Protein AF-A0A3N4RBC7-F1 (afdb_monomer_lite)

Secondary structure (DSSP, 8-state):
-------S--PEEEHHHH-EEEE-SSS-EEEE-STTEEEEE--TT-----SEEEEEEEEE-TTS-EEEESEEETTPEEEEEESS-TT-EEEEEEEEETTEEEEEEESSTTPPPPTTTEEEEPPP--PPP---

Organism: NCBI:txid88074

Structure (mmCIF, N/CA/C/O backbone):
data_AF-A0A3N4RBC7-F1
#
_entry.id   AF-A0A3N4RBC7-F1
#
loop_
_atom_site.group_PDB
_atom_site.id
_atom_site.type_symbol
_atom_site.label_atom_id
_atom_site.label_alt_id
_atom_site.label_comp_id
_atom_site.label_asym_id
_atom_site.label_entity_id
_atom_site.label_seq_id
_atom_site.pdbx_PDB_ins_code
_atom_site.Cartn_x
_atom_site.Cartn_y
_atom_site.Cartn_z
_atom_site.occupancy
_atom_site.B_iso_or_equiv
_atom_site.auth_seq_id
_atom_site.auth_comp_id
_atom_site.auth_asym_id
_atom_site.auth_atom_id
_atom_site.pdbx_PDB_model_num
ATOM 1 N N . MET A 1 1 ? -23.440 5.992 -25.759 1.00 29.61 1 MET A N 1
ATOM 2 C CA . MET A 1 1 ? -23.922 6.598 -24.503 1.00 29.61 1 MET A CA 1
ATOM 3 C C . MET A 1 1 ? -22.876 6.257 -23.459 1.00 29.61 1 MET A C 1
ATOM 5 O O . MET A 1 1 ? -22.776 5.099 -23.082 1.00 29.61 1 MET A O 1
ATOM 9 N N . VAL A 1 2 ? -21.974 7.196 -23.165 1.00 31.06 2 VAL A N 1
ATOM 10 C CA . VAL A 1 2 ? -20.864 6.968 -22.230 1.00 31.06 2 VAL A CA 1
ATOM 11 C C . VAL A 1 2 ? -21.474 7.001 -20.841 1.00 31.06 2 VAL A C 1
ATOM 13 O O . VAL A 1 2 ? -21.903 8.050 -20.369 1.00 31.06 2 VAL A O 1
ATOM 16 N N . LEU A 1 3 ? -21.628 5.824 -20.249 1.00 29.67 3 LEU A N 1
ATOM 17 C CA . LEU A 1 3 ? -22.127 5.676 -18.898 1.00 29.67 3 LEU A CA 1
ATOM 18 C C . LEU A 1 3 ? -21.028 6.138 -17.938 1.00 29.67 3 LEU A C 1
ATOM 20 O O . LEU A 1 3 ? -20.222 5.343 -17.469 1.00 29.67 3 LEU A O 1
ATOM 24 N N . GLY A 1 4 ? -21.026 7.440 -17.646 1.00 32.31 4 GLY A N 1
ATOM 25 C CA . GLY A 1 4 ? -20.567 7.950 -16.362 1.00 32.31 4 GLY A CA 1
ATOM 26 C C . GLY A 1 4 ? -21.4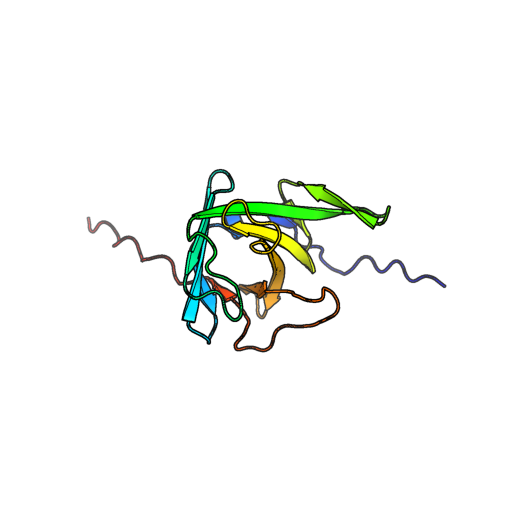42 7.324 -15.283 1.00 32.31 4 GLY A C 1
ATOM 27 O O . GLY A 1 4 ? -22.492 7.852 -14.933 1.00 32.31 4 GLY A O 1
ATOM 28 N N . HIS A 1 5 ? -21.078 6.126 -14.837 1.00 34.31 5 HIS A N 1
ATOM 29 C CA . HIS A 1 5 ? -21.623 5.566 -13.614 1.00 34.31 5 HIS A CA 1
ATOM 30 C C . HIS A 1 5 ? -20.876 6.241 -12.473 1.00 34.31 5 HIS A C 1
ATOM 32 O O . HIS A 1 5 ? -19.728 5.899 -12.201 1.00 34.31 5 HIS A O 1
ATOM 38 N N . GLN A 1 6 ? -21.543 7.179 -11.798 1.00 35.38 6 GLN A N 1
ATOM 39 C CA . GLN A 1 6 ? -21.327 7.331 -10.364 1.00 35.38 6 GLN A CA 1
ATOM 40 C C . GLN A 1 6 ? -21.438 5.919 -9.779 1.00 35.38 6 GLN A C 1
ATOM 42 O O . GLN A 1 6 ? -22.523 5.331 -9.781 1.00 35.38 6 GLN A O 1
ATOM 47 N N . ARG A 1 7 ? -20.294 5.325 -9.416 1.00 43.50 7 ARG A N 1
ATOM 48 C CA . ARG A 1 7 ? -20.278 4.036 -8.729 1.00 43.50 7 ARG A CA 1
ATOM 49 C C . ARG A 1 7 ? -20.968 4.276 -7.381 1.00 43.50 7 ARG A C 1
ATOM 51 O O . ARG A 1 7 ? -20.629 5.260 -6.723 1.00 43.50 7 ARG A O 1
ATOM 58 N N . PRO A 1 8 ? -21.985 3.479 -7.016 1.00 38.31 8 PRO A N 1
ATOM 59 C CA . PRO A 1 8 ? -22.694 3.675 -5.762 1.00 38.31 8 PRO A CA 1
ATOM 60 C C . PRO A 1 8 ? -21.679 3.524 -4.628 1.00 38.31 8 PRO A C 1
ATOM 62 O O . PRO A 1 8 ? -20.957 2.533 -4.601 1.00 38.31 8 PRO A O 1
ATOM 65 N N . ASP A 1 9 ? -21.616 4.529 -3.758 1.00 47.03 9 ASP A N 1
ATOM 66 C CA . ASP A 1 9 ? -20.751 4.600 -2.579 1.00 47.03 9 ASP A CA 1
ATOM 67 C C . ASP A 1 9 ? -19.237 4.611 -2.880 1.00 47.03 9 ASP A C 1
ATOM 69 O O . ASP A 1 9 ? -18.515 3.677 -2.541 1.00 47.03 9 ASP A O 1
ATOM 73 N N . GLU A 1 10 ? -18.716 5.701 -3.465 1.00 57.81 10 GLU A N 1
ATOM 74 C CA . GLU A 1 10 ? -17.273 5.991 -3.394 1.00 57.81 10 GLU A CA 1
ATOM 75 C C . GLU A 1 10 ? -16.871 6.165 -1.924 1.00 57.81 10 GLU A C 1
ATOM 77 O O . GLU A 1 10 ? -16.985 7.239 -1.330 1.00 57.81 10 GLU A O 1
ATOM 82 N N . VAL A 1 11 ? -16.422 5.075 -1.308 1.00 69.12 11 VAL A N 1
ATOM 83 C CA . VAL A 1 11 ? -15.837 5.117 0.023 1.00 69.12 11 VAL A CA 1
ATOM 84 C C . VAL A 1 11 ? -14.476 5.783 -0.095 1.00 69.12 11 VAL A C 1
ATOM 86 O O . VAL A 1 11 ? -13.569 5.273 -0.755 1.00 69.12 11 VAL A O 1
ATOM 89 N N . THR A 1 12 ? -14.328 6.921 0.574 1.00 77.81 12 THR A N 1
ATOM 90 C CA . THR A 1 12 ? -13.029 7.559 0.756 1.00 77.81 12 THR A CA 1
ATOM 91 C C . THR A 1 12 ? -12.190 6.740 1.732 1.00 77.81 12 THR A C 1
ATOM 93 O O . THR A 1 12 ? -12.569 6.557 2.888 1.00 77.81 12 THR A O 1
ATOM 96 N N . VAL A 1 13 ? -11.030 6.289 1.268 1.00 78.06 13 VAL A N 1
ATOM 97 C CA . VAL A 1 13 ? -9.976 5.664 2.065 1.00 78.06 13 VAL A CA 1
ATOM 98 C C . VAL A 1 13 ? -8.975 6.745 2.459 1.00 78.06 13 VAL A C 1
ATOM 100 O O . VAL A 1 13 ? -8.350 7.383 1.606 1.00 78.06 13 VAL A O 1
ATOM 103 N N . GLY A 1 14 ? -8.837 6.982 3.761 1.00 81.81 14 GLY A N 1
ATOM 104 C CA . GLY A 1 14 ? -7.852 7.904 4.313 1.00 81.81 14 GLY A CA 1
ATOM 105 C C . GLY A 1 14 ? -6.523 7.215 4.617 1.00 81.81 14 GLY A C 1
ATOM 106 O O . GLY A 1 14 ? -6.415 5.990 4.644 1.00 81.81 14 GLY A O 1
ATOM 107 N N . GLN A 1 15 ? -5.490 8.008 4.917 1.00 82.88 15 GLN A N 1
ATOM 108 C CA . GLN A 1 1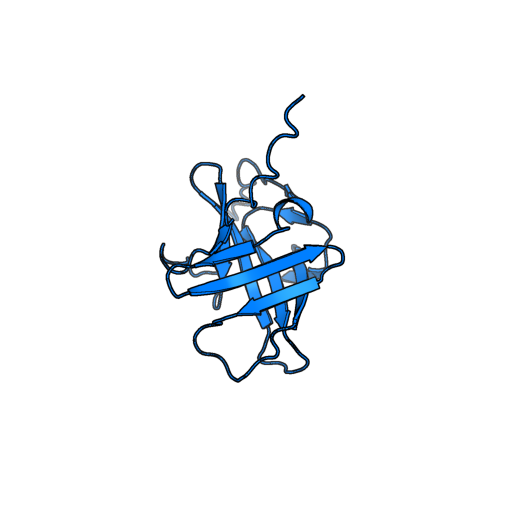5 ? -4.188 7.447 5.302 1.00 82.88 15 GLN A CA 1
ATOM 109 C C . GLN A 1 15 ? -4.276 6.549 6.541 1.00 82.88 15 GLN A C 1
ATOM 111 O O . GLN A 1 15 ? -3.627 5.512 6.585 1.00 82.88 15 GLN A O 1
ATOM 116 N N . SER A 1 16 ? -5.105 6.918 7.520 1.00 85.38 16 SER A N 1
ATOM 117 C CA . SER A 1 16 ? -5.312 6.152 8.755 1.00 85.38 16 SER A CA 1
ATOM 118 C C . SER A 1 16 ? -5.846 4.741 8.512 1.00 85.38 16 SER A C 1
ATOM 120 O O . SER A 1 16 ? -5.485 3.825 9.247 1.00 85.38 16 SER A O 1
ATOM 122 N N . ASP A 1 17 ? -6.671 4.545 7.480 1.00 84.06 17 ASP A N 1
ATOM 123 C CA . ASP A 1 17 ? -7.216 3.227 7.134 1.00 84.06 17 ASP A CA 1
ATOM 124 C C . ASP A 1 17 ? -6.108 2.270 6.664 1.00 84.06 17 ASP A C 1
ATOM 126 O O . ASP A 1 17 ? -6.145 1.068 6.950 1.00 84.06 17 ASP A O 1
ATOM 130 N N . MET A 1 18 ? -5.084 2.827 6.011 1.00 84.56 18 MET A N 1
ATOM 131 C CA . MET A 1 18 ? -3.946 2.102 5.447 1.00 84.56 18 MET A CA 1
ATOM 132 C C . MET A 1 18 ? -2.892 1.729 6.488 1.00 84.56 18 MET A C 1
ATOM 134 O O . MET A 1 18 ? -2.146 0.775 6.276 1.00 84.56 18 MET A O 1
ATOM 138 N N . LEU A 1 19 ? -2.820 2.455 7.607 1.00 89.69 19 LEU A N 1
ATOM 139 C CA . LEU A 1 19 ? -1.761 2.255 8.594 1.00 89.69 19 LEU A CA 1
ATOM 140 C C . LEU A 1 19 ? -1.814 0.865 9.221 1.00 89.69 19 LEU A C 1
ATOM 142 O O . LEU A 1 19 ? -2.888 0.378 9.572 1.00 89.69 19 LEU A O 1
ATOM 146 N N . GLY A 1 20 ? -0.648 0.262 9.420 1.00 91.12 20 GLY A N 1
ATOM 147 C CA . GLY A 1 20 ? -0.488 -1.037 10.060 1.00 91.12 20 GLY A CA 1
ATOM 148 C C . GLY A 1 20 ? 0.216 -2.048 9.166 1.00 91.12 20 GLY A C 1
ATOM 149 O O . GLY A 1 20 ? 0.859 -1.705 8.176 1.00 91.12 20 GLY A O 1
ATOM 150 N N . THR A 1 21 ? 0.119 -3.315 9.555 1.00 92.25 21 THR A N 1
ATOM 151 C CA . THR A 1 21 ? 0.797 -4.416 8.869 1.00 92.25 21 THR A CA 1
ATOM 152 C C . THR A 1 21 ? -0.192 -5.204 8.024 1.00 92.25 21 THR A C 1
ATOM 154 O O . THR A 1 21 ? -1.274 -5.544 8.489 1.00 92.25 21 THR A O 1
ATOM 157 N N . TRP A 1 22 ? 0.210 -5.543 6.809 1.00 90.94 22 TRP A N 1
ATOM 158 C CA . TRP A 1 22 ? -0.553 -6.248 5.793 1.00 90.94 22 TRP A CA 1
ATOM 159 C C . TRP A 1 22 ? 0.208 -7.496 5.364 1.00 90.94 22 TRP A C 1
ATOM 161 O O . TRP A 1 22 ? 1.435 -7.462 5.258 1.00 90.94 22 TRP A O 1
ATOM 171 N N . LYS A 1 23 ? -0.500 -8.606 5.157 1.00 90.56 23 LYS A N 1
ATOM 172 C CA . LYS A 1 23 ? 0.113 -9.896 4.815 1.00 90.56 23 LYS A CA 1
ATOM 173 C C . LYS A 1 23 ? -0.674 -10.620 3.742 1.00 90.56 23 LYS A C 1
ATOM 175 O O . LYS A 1 23 ? -1.902 -10.627 3.797 1.00 90.56 23 LYS A O 1
ATOM 180 N N . ASP A 1 24 ? 0.035 -11.236 2.808 1.00 87.44 24 ASP A N 1
ATOM 181 C CA . ASP A 1 24 ? -0.555 -12.104 1.790 1.00 87.44 24 ASP A CA 1
ATOM 182 C C . ASP A 1 24 ? -0.412 -13.594 2.168 1.00 87.44 24 ASP A C 1
ATOM 184 O O . ASP A 1 24 ? 0.104 -13.956 3.233 1.00 87.44 24 ASP A O 1
ATOM 188 N N . GLY A 1 25 ? -0.881 -14.484 1.292 1.00 84.56 25 GLY A N 1
ATOM 189 C CA . GLY A 1 25 ? -0.764 -15.936 1.452 1.00 84.56 25 GLY A CA 1
ATOM 190 C C . GLY A 1 25 ? 0.536 -16.549 0.908 1.00 84.56 25 GLY A C 1
ATOM 191 O O . GLY A 1 25 ? 0.651 -17.784 0.869 1.00 84.56 25 GLY A O 1
ATOM 192 N N . TYR A 1 26 ? 1.492 -15.731 0.460 1.00 82.75 26 TYR A N 1
ATOM 193 C CA . TYR A 1 26 ? 2.828 -16.141 0.008 1.00 82.75 26 TYR A CA 1
ATOM 194 C C . TYR A 1 26 ? 3.934 -15.802 1.012 1.00 82.75 26 TYR A C 1
ATOM 196 O O . TYR A 1 26 ? 5.045 -16.317 0.885 1.00 82.75 26 TYR A O 1
ATOM 204 N N . GLY A 1 27 ? 3.618 -15.024 2.047 1.00 82.88 27 GLY A N 1
ATOM 205 C CA . GLY A 1 27 ? 4.552 -14.629 3.098 1.00 82.88 27 GLY A CA 1
ATOM 206 C C . GLY A 1 27 ? 5.096 -13.211 2.938 1.00 82.88 27 GLY A C 1
ATOM 207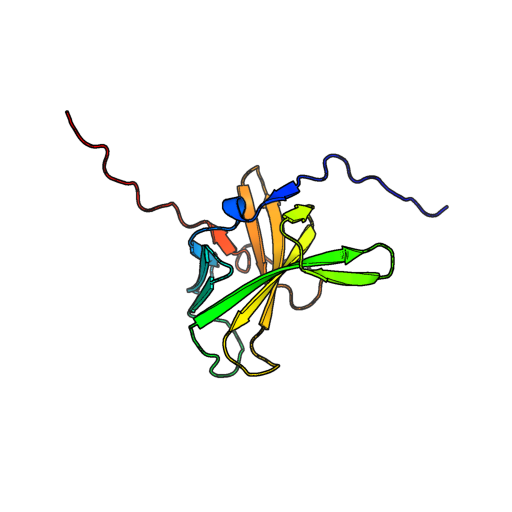 O O . GLY A 1 27 ? 5.980 -12.833 3.708 1.00 82.88 27 GLY A O 1
ATOM 208 N N . MET A 1 28 ? 4.565 -12.420 2.001 1.00 85.31 28 MET A N 1
ATOM 209 C CA . MET A 1 28 ? 4.834 -10.989 1.940 1.00 85.31 28 MET A CA 1
ATOM 210 C C . MET A 1 28 ? 4.288 -10.324 3.202 1.00 85.31 28 MET A C 1
ATOM 212 O O . MET A 1 28 ? 3.167 -10.594 3.644 1.00 85.31 28 MET A O 1
ATOM 216 N N . THR A 1 29 ? 5.086 -9.435 3.784 1.00 89.44 29 THR A N 1
ATOM 217 C CA . THR A 1 29 ? 4.652 -8.561 4.874 1.00 89.44 29 THR A CA 1
ATOM 218 C C . THR A 1 29 ? 4.929 -7.126 4.472 1.00 89.44 29 THR A C 1
ATOM 220 O O . THR A 1 29 ? 6.066 -6.786 4.180 1.00 89.44 29 THR A O 1
ATOM 223 N N . LEU A 1 30 ? 3.898 -6.290 4.472 1.00 88.56 30 LEU A N 1
ATOM 224 C CA . LEU A 1 30 ? 3.977 -4.864 4.179 1.00 88.56 30 LEU A CA 1
ATOM 225 C C . LEU A 1 30 ? 3.531 -4.081 5.408 1.00 88.56 30 LEU A C 1
ATOM 227 O O . LEU A 1 30 ? 2.408 -4.244 5.872 1.00 88.56 30 LEU A O 1
ATOM 231 N N . HIS A 1 31 ? 4.378 -3.208 5.924 1.00 91.19 31 HIS A N 1
ATOM 232 C CA . HIS A 1 31 ? 4.013 -2.253 6.953 1.00 91.19 31 HIS A CA 1
ATOM 233 C C . HIS A 1 31 ? 3.864 -0.865 6.334 1.00 91.19 31 HIS A C 1
ATOM 235 O O . HIS A 1 31 ? 4.786 -0.372 5.689 1.00 91.19 31 HIS A O 1
ATOM 241 N N . LEU A 1 32 ? 2.710 -0.236 6.545 1.00 89.25 32 LEU A N 1
ATOM 242 C CA . LEU A 1 32 ? 2.453 1.154 6.182 1.00 89.25 32 LEU A CA 1
ATOM 243 C C . LEU A 1 32 ? 2.392 1.972 7.472 1.00 89.25 32 LEU A C 1
ATOM 245 O O . LEU A 1 32 ? 1.476 1.827 8.282 1.00 89.25 32 LEU A O 1
ATOM 249 N N . GLY A 1 33 ? 3.411 2.793 7.678 1.00 88.75 33 GLY A N 1
ATOM 250 C CA . GLY A 1 33 ? 3.568 3.666 8.829 1.00 88.75 33 GLY A CA 1
ATOM 251 C C . GLY A 1 33 ? 3.053 5.086 8.574 1.00 88.75 33 GLY A C 1
ATOM 252 O O . GLY A 1 33 ? 2.712 5.447 7.439 1.00 88.75 33 GLY A O 1
ATOM 253 N N . PRO A 1 34 ? 2.983 5.909 9.636 1.00 87.00 34 PRO A N 1
ATOM 254 C CA . PRO A 1 34 ? 2.708 7.336 9.506 1.00 87.00 34 PRO A CA 1
ATOM 255 C C . PRO A 1 34 ? 3.783 8.034 8.656 1.00 87.00 34 PRO A C 1
ATOM 257 O O . PRO A 1 34 ? 4.829 7.462 8.352 1.00 87.00 34 PRO A O 1
ATOM 260 N N . ASP A 1 35 ? 3.512 9.279 8.255 1.00 85.81 35 ASP A N 1
ATOM 261 C CA . ASP A 1 35 ? 4.449 10.117 7.488 1.00 85.81 35 ASP A CA 1
ATOM 262 C C . ASP A 1 35 ? 4.962 9.463 6.197 1.00 85.81 35 ASP A C 1
ATOM 264 O O . ASP A 1 35 ? 6.108 9.660 5.794 1.00 85.81 35 ASP A O 1
ATOM 268 N N . HIS A 1 36 ? 4.099 8.677 5.545 1.00 85.56 36 HIS A N 1
ATOM 269 C CA . HIS A 1 36 ? 4.398 8.001 4.280 1.00 85.56 36 HIS A CA 1
ATOM 270 C C . HIS A 1 36 ? 5.530 6.979 4.373 1.00 85.56 36 HIS A C 1
ATOM 272 O O . HIS A 1 36 ? 6.071 6.613 3.341 1.00 85.56 36 HIS A O 1
ATOM 278 N N . GLN A 1 37 ? 5.890 6.485 5.559 1.00 88.94 37 GLN A N 1
ATOM 279 C CA . GLN A 1 37 ? 6.920 5.451 5.706 1.00 88.94 37 GLN A CA 1
ATOM 280 C C . GLN A 1 37 ? 6.361 4.063 5.409 1.00 88.94 37 GLN A C 1
ATOM 282 O O . GLN A 1 37 ? 5.277 3.722 5.879 1.00 88.94 37 GLN A O 1
ATOM 287 N N . ALA A 1 38 ? 7.090 3.246 4.655 1.00 88.50 38 ALA A N 1
ATOM 288 C CA . ALA A 1 38 ? 6.715 1.863 4.387 1.00 88.50 38 ALA A CA 1
ATOM 289 C C . ALA A 1 38 ? 7.900 0.923 4.595 1.00 88.50 38 ALA A C 1
ATOM 291 O O . ALA A 1 38 ? 9.036 1.291 4.314 1.00 88.50 38 ALA A O 1
ATOM 292 N N . THR A 1 39 ? 7.629 -0.303 5.034 1.00 89.00 39 THR A N 1
ATOM 293 C CA . THR A 1 39 ? 8.619 -1.386 5.019 1.00 89.00 39 THR A CA 1
ATOM 294 C C . THR A 1 39 ? 8.009 -2.659 4.455 1.00 89.00 39 THR A C 1
ATOM 296 O O . THR A 1 39 ? 6.813 -2.902 4.629 1.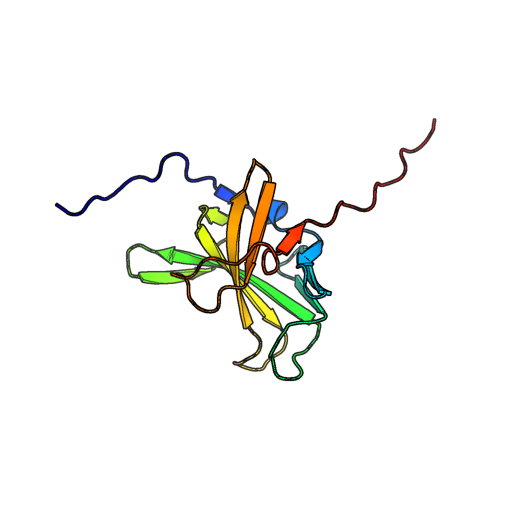00 89.00 39 THR A O 1
ATOM 299 N N . ALA A 1 40 ? 8.790 -3.451 3.725 1.00 86.12 40 ALA A N 1
ATOM 300 C CA . ALA A 1 40 ? 8.280 -4.655 3.083 1.00 86.12 40 ALA A CA 1
ATOM 301 C C . ALA A 1 40 ? 9.288 -5.809 3.087 1.00 86.12 40 ALA A C 1
ATOM 303 O O . ALA A 1 40 ? 10.441 -5.664 2.689 1.00 86.12 40 ALA A O 1
ATOM 304 N N . ASP A 1 41 ? 8.804 -6.987 3.472 1.00 85.31 41 ASP A N 1
ATOM 305 C CA . ASP A 1 41 ? 9.518 -8.260 3.446 1.00 85.31 41 ASP A CA 1
ATOM 306 C C . ASP A 1 41 ? 8.858 -9.229 2.471 1.00 85.31 41 ASP A C 1
ATOM 308 O O . ASP A 1 41 ? 7.636 -9.233 2.305 1.00 85.31 41 ASP A O 1
ATOM 312 N N . GLY A 1 42 ? 9.665 -10.112 1.877 1.00 78.25 42 GLY A N 1
ATOM 313 C CA . GLY A 1 42 ? 9.157 -11.234 1.087 1.00 78.25 42 GLY A CA 1
ATOM 314 C C . GLY A 1 42 ? 8.461 -10.829 -0.214 1.00 78.25 42 GLY A C 1
ATOM 315 O O . GLY A 1 42 ? 7.624 -11.586 -0.692 1.00 78.25 42 GLY A O 1
ATOM 316 N N . ILE A 1 43 ? 8.794 -9.661 -0.780 1.00 72.69 43 ILE A N 1
ATOM 317 C CA . ILE A 1 43 ? 8.218 -9.170 -2.040 1.00 72.69 43 ILE A CA 1
ATOM 318 C C . ILE A 1 43 ? 8.470 -10.212 -3.150 1.00 72.69 43 ILE A C 1
ATOM 320 O O . ILE A 1 43 ? 9.631 -10.464 -3.499 1.00 72.69 43 ILE A O 1
ATOM 324 N N . PRO A 1 44 ? 7.422 -10.837 -3.716 1.00 63.00 44 PRO A N 1
ATOM 325 C CA . PRO A 1 44 ? 7.594 -11.888 -4.708 1.00 63.00 44 PRO A CA 1
ATOM 326 C C . PRO A 1 44 ? 8.158 -11.335 -6.026 1.00 63.00 44 PRO A C 1
ATOM 328 O O . PRO A 1 44 ? 7.776 -10.269 -6.500 1.00 63.00 44 PRO A O 1
ATOM 331 N N . GLY A 1 45 ? 9.075 -12.087 -6.645 1.00 57.88 45 GLY A N 1
ATOM 332 C CA . GLY A 1 45 ? 9.475 -11.887 -8.043 1.00 57.88 45 GLY A CA 1
ATOM 333 C C . GLY A 1 45 ? 10.369 -10.681 -8.360 1.00 57.88 45 GLY A C 1
ATOM 334 O O . GLY A 1 45 ? 10.613 -10.436 -9.541 1.00 57.88 45 GLY A O 1
ATOM 335 N N . ARG A 1 46 ? 10.889 -9.938 -7.373 1.00 56.84 46 ARG A N 1
ATOM 336 C CA . ARG A 1 46 ? 11.692 -8.730 -7.638 1.00 56.84 46 ARG A CA 1
ATOM 337 C C . ARG A 1 46 ? 13.158 -8.853 -7.217 1.00 56.84 46 ARG A C 1
ATOM 339 O O . ARG A 1 46 ? 13.523 -9.622 -6.332 1.00 56.84 46 ARG A O 1
ATOM 346 N N . VAL A 1 47 ? 13.992 -8.087 -7.930 1.00 56.94 47 VAL A N 1
ATOM 347 C CA . VAL A 1 47 ? 15.385 -7.721 -7.602 1.00 56.94 47 VAL A CA 1
ATOM 348 C C . VAL A 1 47 ? 15.539 -7.409 -6.106 1.00 56.94 47 VAL A C 1
ATOM 350 O O . VAL A 1 47 ? 14.547 -7.030 -5.493 1.00 56.94 47 VAL A O 1
ATOM 353 N N . PRO A 1 48 ? 16.742 -7.531 -5.507 1.00 64.50 48 PRO A N 1
ATOM 354 C CA . PRO A 1 48 ? 16.962 -7.202 -4.098 1.00 64.50 48 PRO A CA 1
ATOM 355 C C . PRO A 1 48 ? 16.689 -5.711 -3.856 1.00 64.50 48 PRO A C 1
ATOM 357 O O . PRO A 1 48 ? 17.579 -4.870 -3.970 1.00 64.50 48 PRO A O 1
ATOM 360 N N . CYS A 1 49 ? 15.425 -5.393 -3.596 1.00 68.00 49 CYS A N 1
ATOM 361 C CA . CYS A 1 49 ? 14.964 -4.083 -3.193 1.00 68.00 49 CYS A CA 1
ATOM 362 C C . CYS A 1 49 ? 15.348 -3.862 -1.733 1.00 68.00 49 CYS A C 1
ATOM 364 O O . CYS A 1 49 ? 15.533 -4.809 -0.965 1.00 68.00 49 CYS A O 1
ATOM 366 N N . GLU A 1 50 ? 15.499 -2.596 -1.365 1.00 75.19 50 GLU A N 1
ATOM 367 C CA . GLU A 1 50 ? 15.664 -2.229 0.035 1.00 75.19 50 GLU A CA 1
ATOM 368 C C . GLU A 1 50 ? 14.383 -2.578 0.801 1.00 75.19 50 GLU A C 1
ATOM 370 O O . GLU A 1 50 ? 13.294 -2.623 0.231 1.00 75.19 50 GLU A O 1
ATOM 375 N N . HIS A 1 51 ? 14.527 -2.861 2.091 1.00 82.06 51 HIS A N 1
ATOM 376 C CA . HIS A 1 51 ? 13.394 -3.166 2.964 1.00 82.06 51 HIS A CA 1
ATOM 377 C C . HIS A 1 51 ? 12.556 -1.920 3.264 1.00 82.06 51 HIS A C 1
ATOM 379 O O . HIS A 1 51 ? 11.331 -1.997 3.335 1.00 82.06 51 HIS A O 1
ATOM 385 N N . ASP A 1 52 ? 13.224 -0.773 3.391 1.00 85.44 52 ASP A N 1
ATOM 386 C CA . ASP A 1 52 ? 12.623 0.510 3.728 1.00 85.44 52 ASP A CA 1
ATOM 387 C C . ASP A 1 52 ? 12.204 1.299 2.479 1.00 85.44 52 ASP A C 1
ATOM 389 O O . ASP A 1 52 ? 12.859 1.292 1.429 1.00 85.44 52 ASP A O 1
ATOM 393 N N . GLY A 1 53 ? 11.103 2.030 2.610 1.00 85.81 53 GLY A N 1
ATOM 394 C CA . GLY A 1 53 ? 10.470 2.738 1.514 1.00 85.81 53 GLY A CA 1
ATOM 395 C C . GLY A 1 53 ? 9.521 3.845 1.953 1.00 85.81 53 GLY A C 1
ATOM 396 O O . GLY A 1 53 ? 9.399 4.186 3.133 1.00 85.81 53 GLY A O 1
ATOM 397 N N . THR A 1 54 ? 8.829 4.408 0.970 1.00 86.81 54 THR A N 1
ATOM 398 C CA . THR A 1 54 ? 7.743 5.360 1.169 1.00 86.81 54 THR A CA 1
ATOM 399 C C . THR A 1 54 ? 6.465 4.904 0.480 1.00 86.81 54 THR A C 1
ATOM 401 O O . THR A 1 54 ? 6.507 4.161 -0.496 1.00 86.81 54 THR A O 1
ATOM 404 N N . TRP A 1 55 ? 5.308 5.354 0.956 1.00 86.56 55 TRP A N 1
ATOM 405 C CA . TRP A 1 55 ? 4.014 5.068 0.339 1.00 86.56 55 TRP A CA 1
ATOM 406 C C . TRP A 1 55 ? 3.141 6.310 0.253 1.00 86.56 55 TRP A C 1
ATOM 408 O O . TRP A 1 55 ? 3.200 7.201 1.096 1.00 86.56 55 TRP A O 1
ATOM 418 N N . MET A 1 56 ? 2.309 6.371 -0.778 1.00 84.50 56 MET A N 1
ATOM 419 C CA . MET A 1 56 ? 1.428 7.509 -1.013 1.00 84.50 56 MET A CA 1
ATOM 420 C C . MET A 1 56 ? 0.278 7.111 -1.940 1.00 84.50 56 MET A C 1
ATOM 422 O O . MET A 1 56 ? 0.397 6.177 -2.733 1.00 84.50 56 MET A O 1
ATOM 426 N N . PHE A 1 57 ? -0.855 7.809 -1.836 1.00 80.81 57 PHE A N 1
ATOM 427 C CA . PHE A 1 57 ? -1.970 7.603 -2.758 1.00 80.81 57 PHE A CA 1
ATOM 428 C C . PHE A 1 57 ? -1.679 8.266 -4.097 1.00 80.81 57 PHE A C 1
ATOM 430 O O . PHE A 1 57 ? -1.314 9.440 -4.125 1.00 80.81 57 PHE A O 1
ATOM 437 N N . TYR A 1 58 ? -1.898 7.537 -5.187 1.00 75.00 58 TYR A N 1
ATOM 438 C CA . TYR A 1 58 ? -1.860 8.050 -6.549 1.00 75.00 58 TYR A CA 1
ATOM 439 C C . TYR A 1 58 ? -3.268 7.991 -7.132 1.00 75.00 58 TYR A C 1
ATOM 441 O O . TYR A 1 58 ? -3.744 6.952 -7.588 1.00 75.00 58 TYR A O 1
ATOM 449 N N . VAL A 1 59 ? -3.948 9.133 -7.107 1.00 72.56 59 VAL A N 1
ATOM 450 C CA . VAL A 1 59 ? -5.316 9.253 -7.609 1.00 72.56 59 VAL A CA 1
ATOM 451 C C . VAL A 1 59 ? -5.271 9.631 -9.081 1.00 72.56 59 VAL A C 1
ATOM 453 O O . VAL A 1 59 ? -4.600 10.592 -9.474 1.00 72.56 59 VAL A O 1
ATOM 456 N N . ARG A 1 60 ? -5.991 8.873 -9.911 1.00 71.50 60 ARG A N 1
ATOM 457 C CA . ARG A 1 60 ? -6.135 9.170 -11.336 1.00 71.50 60 ARG A CA 1
ATOM 458 C C . ARG A 1 60 ? -7.213 10.232 -11.523 1.00 71.50 60 ARG A C 1
ATOM 460 O O . ARG A 1 60 ? -8.396 9.964 -11.330 1.00 71.50 60 ARG A O 1
ATOM 467 N N . HIS A 1 61 ? -6.814 11.422 -11.956 1.00 70.06 61 HIS A N 1
ATOM 468 C CA . HIS A 1 61 ? -7.753 12.467 -12.363 1.00 70.06 61 HIS A CA 1
ATOM 469 C C . HIS A 1 61 ? -8.457 12.115 -13.678 1.00 70.06 61 HIS A C 1
ATOM 471 O O . HIS A 1 61 ? -7.973 11.303 -14.469 1.00 70.06 61 HIS A O 1
ATOM 477 N N . GLU A 1 62 ? -9.569 12.800 -13.963 1.00 67.31 62 GLU A N 1
ATOM 478 C CA . GLU A 1 62 ? -10.325 12.669 -15.221 1.00 67.31 62 GLU A CA 1
ATOM 479 C C . GLU A 1 62 ? -9.458 12.891 -16.474 1.00 67.31 62 GLU A C 1
ATOM 481 O O . GLU A 1 62 ? -9.708 12.294 -17.520 1.00 67.31 62 GLU A O 1
ATOM 486 N N . SER A 1 63 ? -8.391 13.692 -16.359 1.00 71.69 63 SER A N 1
ATOM 487 C CA . SER A 1 63 ? -7.396 13.918 -17.416 1.00 71.69 63 SER A CA 1
ATOM 488 C C . SER A 1 63 ? -6.520 12.696 -17.726 1.00 71.69 63 SER A C 1
ATOM 490 O O . SER A 1 63 ? -5.725 12.736 -18.663 1.00 71.69 63 SER A O 1
ATOM 492 N N . GLY A 1 64 ? -6.617 11.630 -16.928 1.00 65.75 64 GLY A N 1
ATOM 493 C CA . GLY A 1 64 ? -5.749 10.455 -16.981 1.00 65.75 64 GLY A CA 1
ATOM 494 C C . GLY A 1 64 ? -4.395 10.642 -16.295 1.00 65.75 64 GLY A C 1
ATOM 495 O O . GLY A 1 64 ? -3.562 9.742 -16.358 1.00 65.75 64 GLY A O 1
ATOM 496 N N . THR A 1 65 ? -4.165 11.786 -15.647 1.00 72.75 65 THR A N 1
ATOM 497 C CA . THR A 1 65 ? -2.944 12.074 -14.884 1.00 72.75 65 THR A CA 1
ATOM 498 C C . THR A 1 65 ? -3.061 11.520 -13.467 1.00 72.75 65 THR A C 1
ATOM 500 O O . THR A 1 65 ? -4.101 11.679 -12.832 1.00 72.75 65 THR A O 1
ATOM 503 N N . PHE A 1 66 ? -1.989 10.915 -12.960 1.00 71.94 66 PHE A N 1
ATOM 504 C CA . PHE A 1 66 ? -1.896 10.497 -11.563 1.00 71.94 66 PHE A CA 1
ATOM 505 C C . PHE A 1 66 ? -1.307 11.627 -10.722 1.00 71.94 66 PHE A C 1
ATOM 507 O O . PHE A 1 66 ? -0.265 12.181 -11.079 1.00 71.94 66 PHE A O 1
ATOM 514 N N . VAL A 1 67 ? -1.958 11.961 -9.609 1.00 76.12 67 VAL A N 1
ATOM 515 C CA . VAL A 1 67 ? -1.440 12.935 -8.640 1.00 76.12 67 VAL A CA 1
ATOM 516 C C . VAL A 1 67 ? -1.396 12.332 -7.245 1.00 76.12 67 VAL A C 1
ATOM 518 O O . VAL A 1 67 ? -2.174 11.440 -6.906 1.00 76.12 67 VAL A O 1
ATOM 521 N N . SER A 1 68 ? -0.459 12.824 -6.440 1.00 77.50 68 SER A N 1
ATOM 522 C CA . SER A 1 68 ? -0.315 12.411 -5.053 1.00 77.50 68 SER A CA 1
ATOM 523 C C . SER A 1 68 ? -1.389 13.044 -4.176 1.00 77.50 68 SER A C 1
ATOM 525 O O . SER A 1 68 ? -1.452 14.273 -4.105 1.00 77.50 68 SER A O 1
ATOM 527 N N . GLU A 1 69 ? -2.154 12.234 -3.449 1.00 80.19 69 GLU A N 1
ATOM 528 C CA . GLU A 1 69 ? -3.232 12.719 -2.580 1.00 80.19 69 GLU A CA 1
ATOM 529 C C . GLU A 1 69 ? -3.136 12.208 -1.139 1.00 80.19 69 GLU A C 1
ATOM 531 O O . GLU A 1 69 ? -2.400 11.275 -0.803 1.00 80.19 69 GLU A O 1
ATOM 536 N N . ARG A 1 70 ? -3.902 12.846 -0.245 1.00 77.12 70 ARG A N 1
ATOM 537 C CA . ARG A 1 70 ? -4.030 12.414 1.161 1.00 77.12 70 ARG A CA 1
ATOM 538 C C . ARG A 1 70 ? -5.075 11.317 1.370 1.00 77.12 70 ARG A C 1
ATOM 540 O O . ARG A 1 70 ? -5.119 10.725 2.445 1.00 77.12 70 ARG A O 1
ATOM 547 N N . SER A 1 71 ? -5.899 11.057 0.369 1.00 76.81 71 SER A N 1
ATOM 548 C CA . SER A 1 71 ? -6.957 10.052 0.387 1.00 76.81 71 SER A CA 1
ATOM 549 C C . SER A 1 71 ? -7.238 9.591 -1.033 1.00 76.81 71 SER A C 1
ATOM 551 O O . SER A 1 71 ? -6.968 10.327 -1.980 1.00 76.81 71 SER A O 1
ATOM 553 N N . ALA A 1 72 ? -7.831 8.414 -1.173 1.00 74.50 72 ALA A N 1
ATOM 554 C CA . ALA A 1 72 ? -8.251 7.880 -2.459 1.00 74.50 72 ALA A CA 1
ATOM 555 C C . ALA A 1 72 ? -9.650 7.265 -2.342 1.00 74.50 72 ALA A C 1
ATOM 557 O O . ALA A 1 72 ? -10.071 6.901 -1.246 1.00 74.50 72 ALA A O 1
ATOM 558 N N . THR A 1 73 ? -10.389 7.168 -3.443 1.00 72.94 73 THR A N 1
ATOM 559 C CA . THR A 1 73 ? -11.655 6.422 -3.472 1.00 72.94 73 THR A CA 1
ATOM 560 C C . THR A 1 73 ? -11.394 4.943 -3.752 1.00 72.94 73 THR A C 1
ATOM 562 O O . THR A 1 73 ? -10.330 4.572 -4.248 1.00 72.94 73 THR A O 1
ATOM 565 N N . GLU A 1 74 ? -12.327 4.065 -3.385 1.00 68.12 74 GLU A N 1
ATOM 566 C CA . GLU A 1 74 ? -12.184 2.623 -3.618 1.00 68.12 74 GLU A CA 1
ATOM 567 C C . GLU A 1 74 ? -11.870 2.291 -5.093 1.00 68.12 74 GLU A C 1
ATOM 569 O O . GLU A 1 74 ? -12.489 2.820 -6.020 1.00 68.12 74 GLU A O 1
ATOM 574 N N . GLY A 1 75 ? -10.896 1.402 -5.316 1.00 64.31 75 GLY A N 1
ATOM 575 C CA . GLY A 1 75 ? -10.394 1.056 -6.650 1.00 64.31 75 GLY A CA 1
ATOM 576 C C . GLY A 1 75 ? -9.374 2.041 -7.236 1.00 64.31 75 GLY A C 1
ATOM 577 O O . GLY A 1 75 ? -8.906 1.824 -8.350 1.00 64.31 75 GLY A O 1
ATOM 578 N N . GLN A 1 76 ? -9.015 3.104 -6.512 1.00 70.38 76 GLN A N 1
ATOM 579 C CA . GLN A 1 76 ? -7.825 3.908 -6.800 1.00 70.38 76 GLN A CA 1
ATOM 580 C C . GLN A 1 76 ? -6.567 3.252 -6.206 1.00 70.38 76 GLN A C 1
ATOM 582 O O . GLN A 1 76 ? -6.635 2.403 -5.311 1.00 70.38 76 GLN A O 1
ATOM 587 N N . VAL A 1 77 ? -5.405 3.676 -6.704 1.00 69.38 77 VAL A N 1
ATOM 588 C CA . VAL A 1 77 ? -4.111 3.054 -6.415 1.00 69.38 77 VAL A CA 1
ATOM 589 C C . VAL A 1 77 ? -3.371 3.823 -5.315 1.00 69.38 77 VAL A C 1
ATOM 591 O O . VAL A 1 77 ? -3.140 5.025 -5.410 1.00 69.38 77 VAL A O 1
ATOM 594 N N . ALA A 1 78 ? -2.943 3.136 -4.263 1.00 71.56 78 ALA A N 1
ATOM 595 C CA . ALA A 1 78 ? -1.813 3.554 -3.442 1.00 71.56 78 ALA A CA 1
ATOM 596 C C . ALA A 1 78 ? -0.539 2.966 -4.052 1.00 71.56 78 ALA A C 1
ATOM 598 O O . ALA A 1 78 ? -0.539 1.809 -4.427 1.00 71.56 78 ALA A O 1
ATOM 599 N N . SER A 1 79 ? 0.558 3.708 -4.161 1.00 73.94 79 SER A N 1
ATOM 600 C CA . SER A 1 79 ? 1.838 3.120 -4.578 1.00 73.94 79 SER A CA 1
ATOM 601 C C . SER A 1 79 ? 2.823 3.201 -3.431 1.00 73.94 79 SER A C 1
ATOM 603 O O . SER A 1 79 ? 2.928 4.229 -2.754 1.00 73.94 79 SER A O 1
ATOM 605 N N . ALA A 1 80 ? 3.559 2.117 -3.230 1.00 72.12 80 ALA A N 1
ATOM 606 C CA . ALA A 1 80 ? 4.638 2.041 -2.266 1.00 72.12 80 ALA A CA 1
ATOM 607 C C . ALA A 1 80 ? 5.958 1.775 -3.005 1.00 72.12 80 ALA A C 1
ATOM 609 O O . ALA A 1 80 ? 6.042 0.904 -3.867 1.00 72.12 80 ALA A O 1
ATOM 610 N N . THR A 1 81 ? 6.975 2.576 -2.701 1.00 74.00 81 THR A N 1
ATOM 611 C CA . THR A 1 81 ? 8.297 2.582 -3.337 1.00 74.00 81 THR A CA 1
ATOM 612 C C . THR A 1 81 ? 9.352 2.227 -2.304 1.00 74.00 81 THR A C 1
ATOM 614 O O . THR A 1 81 ? 9.403 2.851 -1.254 1.00 74.00 81 THR A O 1
ATOM 617 N N . PHE A 1 82 ? 10.222 1.272 -2.608 1.00 71.25 82 PHE A N 1
ATOM 618 C CA . PHE A 1 82 ? 11.210 0.701 -1.695 1.00 71.25 82 PHE A CA 1
ATOM 619 C C . PHE A 1 82 ? 12.614 0.889 -2.267 1.00 71.25 82 PHE A C 1
ATOM 621 O O . PHE A 1 82 ? 12.968 0.341 -3.309 1.00 71.25 82 PHE A O 1
ATOM 628 N N . GLY A 1 83 ? 13.433 1.701 -1.605 1.00 63.81 83 GLY A N 1
ATOM 629 C CA . GLY A 1 83 ? 14.744 2.103 -2.117 1.00 63.81 83 GLY A CA 1
ATOM 630 C C . GLY A 1 83 ? 14.708 3.057 -3.322 1.00 63.81 83 GLY A C 1
ATOM 631 O O . GLY A 1 83 ? 13.687 3.640 -3.683 1.00 63.81 83 GLY A O 1
ATOM 632 N N . LYS A 1 84 ? 15.879 3.262 -3.941 1.00 58.81 84 LYS A N 1
ATOM 633 C CA . LYS A 1 84 ? 16.100 4.293 -4.986 1.00 58.81 84 LYS A CA 1
ATOM 634 C C . LYS A 1 84 ? 15.997 3.785 -6.428 1.00 58.81 84 LYS A C 1
ATOM 636 O O . LYS A 1 84 ? 16.193 4.558 -7.366 1.00 58.81 84 LYS A O 1
ATOM 641 N N . SER A 1 85 ? 15.765 2.488 -6.618 1.00 58.34 85 SER A N 1
ATOM 642 C CA . SER A 1 85 ? 15.748 1.862 -7.941 1.00 58.34 85 SER A CA 1
ATOM 643 C C . SER A 1 85 ? 14.366 1.962 -8.584 1.00 58.34 85 SER A C 1
ATOM 645 O O . SER A 1 85 ? 13.364 1.616 -7.963 1.00 58.34 85 SER A O 1
ATOM 647 N N . LEU A 1 86 ? 14.320 2.344 -9.865 1.00 59.69 86 LEU A N 1
ATOM 648 C CA . LEU A 1 86 ? 13.090 2.477 -10.664 1.00 59.69 86 LEU A CA 1
ATOM 649 C C . LEU A 1 86 ? 12.280 1.169 -10.801 1.00 59.69 86 LEU A C 1
ATOM 651 O O . LEU A 1 86 ? 11.168 1.209 -11.308 1.00 59.69 86 LEU A O 1
ATOM 655 N N . GLY A 1 87 ? 12.809 0.017 -10.369 1.00 63.72 87 GLY A N 1
ATOM 656 C CA . GLY A 1 87 ? 12.110 -1.278 -10.377 1.00 63.72 87 GLY A CA 1
ATOM 657 C C . GLY A 1 87 ? 11.496 -1.701 -9.036 1.00 63.72 87 GLY A C 1
ATOM 658 O O . GLY A 1 87 ? 10.880 -2.764 -8.954 1.00 63.72 87 GLY A O 1
ATOM 659 N N . CYS A 1 88 ? 11.667 -0.904 -7.980 1.00 72.06 88 CYS A N 1
ATOM 660 C CA . CYS A 1 88 ? 11.270 -1.273 -6.622 1.00 72.06 88 CYS A CA 1
ATOM 661 C C . CYS A 1 88 ? 10.042 -0.497 -6.129 1.00 72.06 88 CYS A C 1
ATOM 663 O O . CYS A 1 88 ? 9.990 -0.084 -4.980 1.00 72.06 88 CYS A O 1
ATOM 665 N N . TYR A 1 89 ? 9.044 -0.292 -6.985 1.00 72.56 89 TYR A N 1
ATOM 666 C CA . TYR A 1 89 ? 7.745 0.250 -6.580 1.00 72.56 89 TYR A CA 1
ATOM 667 C C . TYR A 1 89 ? 6.634 -0.736 -6.918 1.00 72.56 89 TYR A C 1
ATOM 669 O O . TYR A 1 89 ? 6.672 -1.358 -7.976 1.00 72.56 89 TYR A O 1
ATOM 677 N N . PHE A 1 90 ? 5.646 -0.882 -6.050 1.00 72.88 90 PHE A N 1
ATOM 678 C CA . PHE A 1 90 ? 4.451 -1.657 -6.346 1.00 72.88 90 PHE A CA 1
ATOM 679 C C . PHE A 1 90 ? 3.204 -0.822 -6.127 1.00 72.88 90 PHE A C 1
ATOM 681 O O . PHE A 1 90 ? 3.100 -0.033 -5.183 1.00 72.88 90 PHE A O 1
ATOM 688 N N . GLU A 1 91 ? 2.259 -1.030 -7.029 1.00 76.00 91 GLU A N 1
ATOM 689 C CA . GLU A 1 91 ? 0.938 -0.448 -6.964 1.00 76.00 91 GLU A CA 1
ATOM 690 C C . GLU A 1 91 ? 0.048 -1.343 -6.098 1.00 76.00 91 GLU A C 1
ATOM 692 O O . GLU A 1 91 ? 0.100 -2.570 -6.150 1.00 76.00 91 GLU A O 1
ATOM 697 N N . LEU A 1 92 ? -0.739 -0.713 -5.244 1.00 76.25 92 LEU A N 1
ATOM 698 C CA . LEU A 1 92 ? -1.635 -1.314 -4.273 1.00 76.25 92 LEU A CA 1
ATOM 699 C C . LEU A 1 92 ? -3.019 -0.746 -4.529 1.00 76.25 92 LEU A C 1
ATOM 701 O O . LEU A 1 92 ? -3.298 0.402 -4.190 1.00 76.25 92 LEU A O 1
ATOM 705 N N . SER A 1 93 ? -3.911 -1.539 -5.101 1.00 76.12 93 SER A N 1
ATOM 706 C CA . SER A 1 93 ? -5.313 -1.130 -5.169 1.00 76.12 93 SER A CA 1
ATOM 707 C C . SER A 1 93 ? -6.019 -1.476 -3.867 1.00 76.12 93 SER A C 1
ATOM 709 O O . SER A 1 93 ? -5.843 -2.575 -3.331 1.00 76.12 93 SER A O 1
ATOM 711 N N . VAL A 1 94 ? -6.804 -0.527 -3.356 1.00 77.25 94 VAL A N 1
ATOM 712 C CA . VAL A 1 94 ? -7.577 -0.698 -2.121 1.00 77.25 94 VAL A CA 1
ATOM 713 C C . VAL A 1 94 ? -9.011 -1.081 -2.460 1.00 77.25 94 VAL A C 1
ATOM 715 O O . VAL A 1 94 ? -9.678 -0.382 -3.227 1.00 77.25 94 VAL A O 1
ATOM 718 N N . PHE A 1 95 ? -9.494 -2.154 -1.836 1.00 73.88 95 PHE A N 1
ATOM 719 C CA . PHE A 1 95 ? -10.867 -2.638 -1.972 1.00 73.88 95 PHE A CA 1
ATOM 720 C C . PHE A 1 95 ? -11.478 -2.959 -0.611 1.00 73.88 95 PHE A C 1
ATOM 722 O O . PHE A 1 95 ? -10.761 -3.188 0.368 1.00 73.88 95 PHE A O 1
ATOM 729 N N . ARG A 1 96 ? -12.808 -3.042 -0.557 1.00 72.88 96 ARG A N 1
ATOM 730 C CA . ARG A 1 96 ? -13.542 -3.640 0.557 1.00 72.88 96 ARG A CA 1
ATOM 731 C C . ARG A 1 96 ? -14.148 -4.974 0.144 1.00 72.88 96 ARG A C 1
ATOM 733 O O . ARG A 1 96 ? -15.002 -5.045 -0.734 1.00 72.88 96 ARG A O 1
ATOM 740 N N . ILE A 1 97 ? -13.770 -6.040 0.843 1.00 68.50 97 ILE A N 1
ATOM 741 C CA . ILE A 1 97 ? -14.362 -7.371 0.676 1.00 68.50 97 ILE A CA 1
ATOM 742 C C . ILE A 1 97 ? -15.005 -7.763 2.003 1.00 68.50 97 ILE A C 1
ATOM 744 O O . ILE A 1 97 ? -14.347 -7.784 3.037 1.00 68.50 97 ILE A O 1
ATOM 748 N N . HIS A 1 98 ? -16.312 -8.038 1.985 1.00 75.25 98 HIS A N 1
ATOM 749 C CA . HIS A 1 98 ? -17.098 -8.368 3.185 1.00 75.25 98 HIS A CA 1
ATOM 750 C C . HIS A 1 98 ? -16.998 -7.331 4.325 1.00 75.25 98 HIS A C 1
ATOM 752 O O . HIS A 1 98 ? -17.128 -7.675 5.494 1.00 75.25 98 HIS A O 1
ATOM 758 N N . GLY A 1 99 ? -16.803 -6.051 3.985 1.00 70.56 99 GLY A N 1
ATOM 759 C CA . GLY A 1 99 ? -16.688 -4.957 4.956 1.00 70.56 99 GLY A CA 1
ATOM 760 C C . GLY A 1 99 ? -15.277 -4.734 5.512 1.00 70.56 99 GLY A C 1
ATOM 761 O O . GLY A 1 99 ? -15.079 -3.777 6.256 1.00 70.56 99 GLY A O 1
ATOM 762 N N . GLU A 1 100 ? -14.298 -5.551 5.122 1.00 76.19 100 GLU A N 1
ATOM 763 C CA . GLU A 1 100 ? -12.893 -5.396 5.503 1.00 76.19 100 GLU A CA 1
ATOM 764 C C . GLU A 1 100 ? -12.078 -4.804 4.353 1.00 76.19 100 GLU A C 1
ATOM 766 O O . GLU A 1 100 ? -12.275 -5.169 3.191 1.00 76.19 100 GLU A O 1
ATOM 771 N N . TYR A 1 101 ? -11.140 -3.909 4.672 1.00 79.94 101 TYR A N 1
ATOM 772 C CA . TYR A 1 101 ? -10.185 -3.419 3.684 1.00 79.94 101 TYR A CA 1
ATOM 773 C C . TYR A 1 101 ? -9.185 -4.511 3.313 1.00 79.94 101 TYR A C 1
ATOM 775 O O . TYR A 1 101 ? -8.608 -5.172 4.180 1.00 79.94 101 TYR A O 1
ATOM 783 N N . VAL A 1 102 ? -8.937 -4.646 2.017 1.00 78.31 102 VAL A N 1
ATOM 784 C CA . VAL A 1 102 ? -7.894 -5.501 1.457 1.00 78.31 102 VAL A CA 1
ATOM 785 C C . VAL A 1 102 ? -7.056 -4.698 0.473 1.00 78.31 102 VAL A C 1
ATOM 787 O O . VAL A 1 102 ? -7.566 -3.805 -0.211 1.00 78.31 102 VAL A O 1
ATOM 790 N N . LEU A 1 103 ? -5.770 -5.030 0.405 1.00 80.00 103 LEU A N 1
ATOM 791 C CA . LEU A 1 103 ? -4.861 -4.500 -0.601 1.00 80.00 103 LEU A CA 1
ATOM 792 C C . LEU A 1 103 ? -4.567 -5.581 -1.634 1.00 80.00 103 LEU A C 1
ATOM 794 O O . LEU A 1 103 ? -4.448 -6.762 -1.312 1.00 80.00 103 LEU A O 1
ATOM 798 N N . CYS A 1 104 ? -4.436 -5.164 -2.880 1.00 76.94 104 CYS A N 1
ATOM 799 C CA . CYS A 1 104 ? -4.022 -6.019 -3.978 1.00 76.94 104 CYS A CA 1
ATOM 800 C C . CYS A 1 104 ? -2.750 -5.436 -4.581 1.00 76.94 104 CYS A C 1
ATOM 802 O O . CYS A 1 104 ? -2.771 -4.276 -4.985 1.00 76.94 104 CYS A O 1
ATOM 804 N N . THR A 1 105 ? -1.660 -6.206 -4.630 1.00 71.50 105 THR A N 1
ATOM 805 C CA . THR A 1 105 ? -0.479 -5.826 -5.415 1.00 71.50 105 THR A CA 1
ATOM 806 C C . THR A 1 105 ? -0.828 -5.932 -6.891 1.00 71.50 105 THR A C 1
ATOM 808 O O . THR A 1 105 ? -1.020 -7.029 -7.414 1.00 71.50 105 THR A O 1
ATOM 811 N N . VAL A 1 106 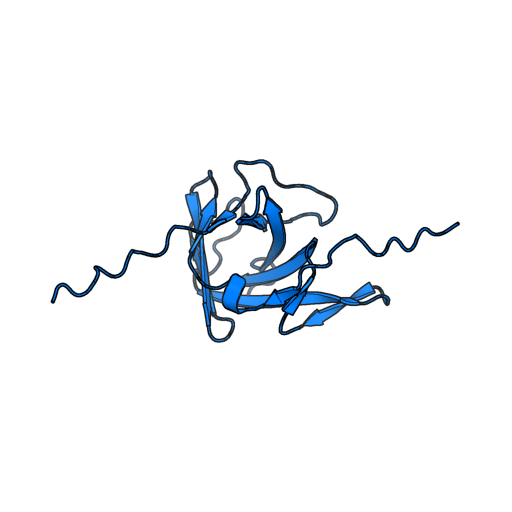? -0.946 -4.788 -7.542 1.00 65.06 106 VAL A N 1
ATOM 812 C CA . VAL A 1 106 ? -1.363 -4.668 -8.930 1.00 65.06 106 VAL A CA 1
ATOM 813 C C . VAL A 1 106 ? -0.118 -4.523 -9.800 1.00 65.06 106 VAL A C 1
ATOM 815 O O . VAL A 1 106 ? 0.676 -3.610 -9.595 1.00 65.06 106 VAL A O 1
ATOM 818 N N . ASP A 1 107 ? 0.052 -5.425 -10.766 1.00 57.41 107 ASP A N 1
ATOM 819 C CA . ASP A 1 107 ? 0.974 -5.224 -11.901 1.00 57.41 107 ASP A CA 1
ATOM 820 C C . ASP A 1 107 ? 0.212 -4.694 -13.140 1.00 57.41 107 ASP A C 1
ATOM 822 O O . ASP A 1 107 ? 0.810 -4.093 -14.028 1.00 57.41 107 ASP A O 1
ATOM 826 N N . ASP A 1 108 ? -1.116 -4.886 -13.184 1.00 56.28 108 ASP A N 1
ATOM 827 C CA . ASP A 1 108 ? -2.040 -4.383 -14.209 1.00 56.28 108 ASP A CA 1
ATOM 828 C C . ASP A 1 108 ? -3.359 -3.917 -13.548 1.00 56.28 108 ASP A C 1
ATOM 830 O O . ASP A 1 108 ? -4.050 -4.756 -12.963 1.00 56.28 108 ASP A O 1
ATOM 834 N N . PRO A 1 109 ? -3.734 -2.622 -13.623 1.00 49.81 109 PRO A N 1
ATOM 835 C CA . PRO A 1 109 ? -4.931 -2.066 -12.978 1.00 49.81 109 PRO A CA 1
ATOM 836 C C . PRO A 1 109 ? -6.262 -2.657 -13.462 1.00 49.81 109 PRO A C 1
ATOM 838 O O . PRO A 1 109 ? -7.276 -2.474 -12.784 1.00 49.81 109 PRO A O 1
ATOM 841 N N . ASP A 1 110 ? -6.271 -3.382 -14.585 1.00 53.12 110 ASP A N 1
ATOM 842 C CA . ASP A 1 110 ? -7.443 -4.114 -15.078 1.00 53.12 110 ASP A CA 1
ATOM 843 C C . ASP A 1 110 ? -7.503 -5.574 -14.567 1.00 53.12 110 ASP A C 1
ATOM 845 O O . ASP A 1 110 ? -8.480 -6.287 -14.822 1.00 53.12 110 ASP A O 1
ATOM 849 N N . SER A 1 111 ? -6.489 -6.031 -13.820 1.00 55.62 111 SER A N 1
ATOM 850 C CA . SER A 1 111 ? -6.401 -7.384 -13.258 1.00 55.62 111 SER A CA 1
ATOM 851 C C . SER A 1 111 ? -6.765 -7.429 -11.769 1.00 55.62 111 SER A C 1
ATOM 853 O O . SER A 1 111 ? -6.339 -6.603 -10.965 1.00 55.62 111 SER A O 1
ATOM 855 N N . TYR A 1 112 ? -7.545 -8.442 -11.379 1.00 62.88 112 TYR A N 1
ATOM 856 C CA . TYR A 1 112 ? -7.918 -8.692 -9.983 1.00 62.88 112 TYR A CA 1
ATOM 857 C C . TYR A 1 112 ? -6.927 -9.652 -9.310 1.00 62.88 112 TYR A C 1
ATOM 859 O O . TYR A 1 112 ? -6.562 -10.666 -9.904 1.00 62.88 112 TYR A O 1
ATOM 867 N N . CYS A 1 113 ? -6.560 -9.383 -8.052 1.00 71.31 113 CYS A N 1
ATOM 868 C CA . CYS A 1 113 ? -5.800 -10.333 -7.235 1.00 71.31 113 CYS A CA 1
ATOM 869 C C . CYS A 1 113 ? -6.607 -11.600 -6.945 1.00 71.31 113 CYS A C 1
ATOM 871 O O . CYS A 1 113 ? -7.802 -11.548 -6.640 1.00 71.31 113 CYS A O 1
ATOM 873 N N . THR A 1 114 ? -5.926 -12.741 -6.943 1.00 76.75 114 THR A N 1
ATOM 874 C CA . THR A 1 114 ? -6.442 -13.968 -6.332 1.00 76.75 114 THR A CA 1
ATOM 875 C C . THR A 1 114 ? -6.465 -13.841 -4.807 1.00 76.75 114 THR A C 1
ATOM 877 O O . THR A 1 114 ? -5.721 -13.054 -4.223 1.00 76.75 114 THR A O 1
ATOM 880 N N . ASP A 1 115 ? -7.254 -14.678 -4.125 1.00 77.19 115 ASP A N 1
ATOM 881 C CA . ASP A 1 115 ? -7.355 -14.667 -2.655 1.00 77.19 115 ASP A CA 1
ATOM 882 C C . ASP A 1 115 ? -6.007 -14.772 -1.929 1.00 77.19 115 ASP A C 1
ATOM 884 O O . ASP A 1 115 ? -5.868 -14.303 -0.800 1.00 77.19 115 ASP A O 1
ATOM 888 N N . ARG A 1 116 ? -5.015 -15.403 -2.565 1.00 77.00 116 ARG A N 1
ATOM 889 C CA . ARG A 1 116 ? -3.683 -15.611 -1.996 1.00 77.00 116 ARG A CA 1
ATOM 890 C C . ARG A 1 116 ? -2.757 -14.406 -2.176 1.00 77.00 116 ARG A C 1
ATOM 892 O O . ARG A 1 116 ? -1.817 -14.268 -1.401 1.00 77.00 116 ARG A O 1
ATOM 899 N N . GLU A 1 117 ? -3.035 -13.558 -3.161 1.00 76.88 117 GLU A N 1
ATOM 900 C CA . GLU A 1 117 ? -2.320 -12.303 -3.451 1.00 76.88 117 GLU A CA 1
ATOM 901 C C . GLU A 1 117 ? -2.919 -11.117 -2.684 1.00 76.88 117 GLU A C 1
ATOM 903 O O . GLU A 1 117 ? -2.301 -10.060 -2.583 1.00 76.88 117 GLU A O 1
ATOM 908 N N . LEU A 1 118 ? -4.121 -11.285 -2.120 1.00 83.19 118 LEU A N 1
ATOM 909 C CA . LEU A 1 118 ? -4.739 -10.272 -1.278 1.00 83.19 118 LEU A CA 1
ATOM 910 C C . LEU A 1 118 ? -3.963 -10.106 0.031 1.00 83.19 118 LEU A C 1
ATOM 912 O O . LEU A 1 118 ? -3.937 -10.985 0.896 1.00 83.19 118 LEU A O 1
ATOM 916 N N . LEU A 1 119 ? -3.405 -8.915 0.194 1.00 86.38 119 LEU A N 1
ATOM 917 C CA . LEU A 1 119 ? -2.834 -8.406 1.426 1.00 86.38 119 LEU A CA 1
ATOM 918 C C . LEU A 1 119 ? -3.978 -8.049 2.380 1.00 86.38 119 LEU A C 1
ATOM 920 O O . LEU A 1 119 ? -4.760 -7.123 2.146 1.00 86.38 119 LEU A O 1
ATOM 924 N N . ARG A 1 120 ? -4.069 -8.783 3.485 1.00 89.19 120 ARG A N 1
ATOM 925 C CA . ARG A 1 120 ? -5.054 -8.547 4.545 1.00 89.19 120 ARG A CA 1
ATOM 926 C C . ARG A 1 120 ? -4.382 -7.890 5.731 1.00 89.19 120 ARG A C 1
ATOM 928 O O . ARG A 1 120 ? -3.238 -8.213 6.060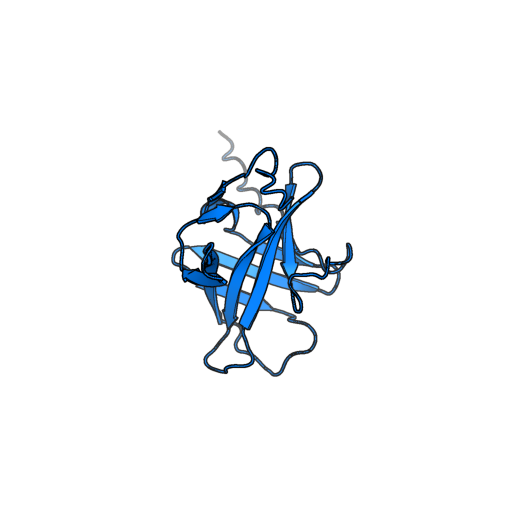 1.00 89.19 120 ARG A O 1
ATOM 935 N N . LYS A 1 121 ? -5.099 -6.973 6.378 1.00 88.50 121 LYS A N 1
ATOM 936 C CA . LYS A 1 121 ? -4.596 -6.300 7.571 1.00 88.50 121 LYS A CA 1
ATOM 937 C C . LYS A 1 121 ? -4.378 -7.346 8.662 1.00 88.50 121 LYS A C 1
ATOM 939 O O . LYS A 1 121 ? -5.293 -8.083 9.026 1.00 88.50 121 LYS A O 1
ATOM 944 N N . ALA A 1 122 ? -3.148 -7.450 9.146 1.00 87.19 122 ALA A N 1
ATOM 945 C CA . ALA A 1 122 ? -2.847 -8.265 10.302 1.00 87.19 122 ALA A CA 1
ATOM 946 C C . ALA A 1 122 ? -3.606 -7.682 11.504 1.00 87.19 122 ALA A C 1
ATOM 948 O O . ALA A 1 122 ? -3.675 -6.456 11.633 1.00 87.19 122 ALA A O 1
ATOM 949 N N . PRO A 1 123 ? -4.163 -8.528 12.385 1.00 79.25 123 PRO A N 1
ATOM 950 C CA . PRO A 1 123 ? -4.762 -8.039 13.614 1.00 79.25 123 PRO A CA 1
ATOM 951 C C . PRO A 1 123 ? -3.722 -7.208 14.366 1.00 79.25 123 PRO A C 1
ATOM 953 O O . PRO A 1 123 ? -2.572 -7.638 14.514 1.00 79.25 123 PRO A O 1
ATOM 956 N N . GLU A 1 124 ? -4.114 -6.012 14.806 1.00 64.69 124 GLU A N 1
ATOM 957 C CA . GLU A 1 124 ? -3.257 -5.208 15.669 1.00 64.69 124 GLU A CA 1
ATOM 958 C C . GLU A 1 124 ? -2.876 -6.066 16.881 1.00 64.69 124 GLU A C 1
ATOM 960 O O . GLU A 1 124 ? -3.732 -6.786 17.413 1.00 64.69 124 GLU A O 1
ATOM 965 N N . PRO A 1 125 ? -1.603 -6.066 17.315 1.00 55.69 125 PRO A N 1
ATOM 966 C CA . PRO A 1 125 ? -1.251 -6.725 18.556 1.00 55.69 125 PRO A CA 1
ATOM 967 C C . PRO A 1 125 ? -2.095 -6.072 19.646 1.00 55.69 125 PRO A C 1
ATOM 969 O O . PRO A 1 125 ? -1.887 -4.906 19.974 1.00 55.69 125 PRO A O 1
ATOM 972 N N . ASN A 1 126 ? -3.091 -6.813 20.144 1.00 45.03 126 ASN A N 1
ATOM 973 C CA . ASN A 1 126 ? -3.969 -6.374 21.216 1.00 45.03 126 ASN A CA 1
ATOM 974 C C . ASN A 1 126 ? -3.096 -5.755 22.302 1.00 45.03 126 ASN A C 1
ATOM 976 O O . ASN A 1 126 ? -2.309 -6.461 22.936 1.00 45.03 126 ASN A O 1
ATOM 980 N N . THR A 1 127 ? -3.219 -4.444 22.506 1.00 44.88 127 THR A N 1
ATOM 981 C CA . THR A 1 127 ? -2.689 -3.828 23.718 1.00 44.88 127 THR A CA 1
ATOM 982 C C . THR A 1 127 ? -3.393 -4.556 24.860 1.00 44.88 127 THR A C 1
ATOM 984 O O . THR A 1 127 ? -4.629 -4.545 24.881 1.00 44.88 127 THR A O 1
ATOM 987 N N . PRO A 1 128 ? -2.682 -5.263 25.758 1.00 45.25 128 PRO A N 1
ATOM 988 C CA . PRO A 1 128 ? -3.336 -5.905 26.882 1.00 45.25 128 PRO A CA 1
ATOM 989 C C . PRO A 1 128 ? -4.115 -4.826 27.625 1.00 45.25 128 PRO A C 1
ATOM 991 O O . PRO A 1 128 ? -3.541 -3.798 27.991 1.00 45.25 128 PRO A O 1
ATOM 994 N N . ALA A 1 129 ? -5.423 -5.035 27.782 1.00 42.84 129 ALA A N 1
ATOM 995 C CA . ALA A 1 129 ? -6.262 -4.159 28.578 1.00 42.84 129 ALA A CA 1
ATOM 996 C C . ALA A 1 129 ? -5.560 -3.944 29.922 1.00 42.84 129 ALA A C 1
ATOM 998 O O . ALA A 1 129 ? -5.260 -4.915 30.621 1.00 42.84 129 ALA A O 1
ATOM 999 N N . ALA A 1 130 ? -5.250 -2.687 30.244 1.00 47.69 130 ALA A N 1
ATOM 1000 C CA . ALA A 1 130 ? -4.784 -2.323 31.568 1.00 47.69 130 ALA A CA 1
ATOM 1001 C C . ALA A 1 130 ? -5.841 -2.823 32.561 1.00 47.69 130 ALA A C 1
ATOM 1003 O O . ALA A 1 130 ? -6.965 -2.320 32.590 1.00 47.69 130 ALA A O 1
ATOM 1004 N N . MET A 1 131 ? -5.512 -3.892 33.285 1.00 40.25 131 MET A N 1
ATOM 1005 C CA . MET A 1 131 ? -6.362 -4.411 34.346 1.00 40.25 131 MET A CA 1
ATOM 1006 C C . MET A 1 131 ? -6.363 -3.389 35.498 1.00 40.25 131 MET A C 1
ATOM 1008 O O . MET A 1 131 ? -5.296 -2.840 35.787 1.00 40.25 131 MET A O 1
ATOM 1012 N N . PRO A 1 132 ? -7.532 -3.102 36.102 1.00 58.31 132 PRO A N 1
ATOM 1013 C CA . PRO A 1 132 ? -7.667 -2.149 37.204 1.00 58.31 132 PRO A CA 1
ATOM 1014 C C . PRO A 1 132 ? -6.978 -2.612 38.492 1.00 58.31 132 PRO A C 1
ATOM 1016 O O . PRO A 1 132 ? -6.862 -3.843 38.703 1.00 58.31 132 PRO A O 1
#

Foldseek 3Di:
DPPPDPPPDQDKAALVLVAAWWAFLQGKIWGQHPPQKIAIDPPPPDDPFARIWGKFFFEQDPVRHTDTDRIYTQLGWIKIATDDDPRRIWIWGWHDDPNAIWTAGDPDSVDDDDRRRIIHGDPDPPPPPPDD

pLDDT: mean 71.41, std 15.2, range [29.61, 92.25]

Sequence (132 aa):
MVLGHQRPDEVTVGQSDMLGTWKDGYGMTLHLGPDHQATADGIPGRVPCEHDGTWMFYVRHESGTFVSERSATEGQVASATFGKSLGCYFELSVFRIHGEYVLCTVDDPDSYCTDRELLRKAPEPNTPAAMP

Radius of gyration: 15.84 Å; chains: 1; bounding box: 41×30×62 Å